Protein AF-A0A1M6S0J8-F1 (afdb_monomer)

Solvent-accessible surface area (backbone atoms only — not comparable to full-atom values): 7233 Å² total; per-residue (Å²): 107,79,30,77,74,50,71,48,98,85,57,34,36,36,30,31,29,42,54,42,97,87,68,35,28,51,34,38,36,41,27,80,39,97,87,80,53,60,25,34,36,35,33,31,38,88,82,66,49,75,46,76,73,39,86,69,52,71,71,55,51,55,51,51,47,55,54,47,65,78,41,40,70,58,55,60,53,26,17,75,49,67,21,57,70,45,46,52,50,54,50,51,55,50,53,51,50,30,52,77,68,66,71,57,53,69,67,64,52,49,52,53,44,59,74,74,38,100,64,76,84,79,73,84,75,134

Nearest PDB structures (foldseek):
  3qks-assembly1_A  TM=2.391E-01  e=2.634E-01  Pyrococcus furiosus
  4nch-assembly1_A  TM=3.107E-01  e=4.740E-01  Pyrococcus furiosus DSM 3638
  4r5j-assembly1_A  TM=2.231E-01  e=3.332E-01  Escherichia coli K-12
  4nch-assembly2_B  TM=2.986E-01  e=1.287E+00  Pyrococcus furiosus DSM 3638

pLDDT: mean 88.25, std 13.24, range [41.03, 98.44]

Secondary structure (DSSP, 8-state):
-EEEEEE-TTSPEEEEEPPPTTS-EEEEEEEEETTTEEEEEEEEETTTEEEEEES--HHHHHHHHHHHHHHHHHHHHHHHHTSHHHHHHHHHHHHHHHHHTT---HHHHHHHHHHH-SS-------

Mean predicted aligned error: 8.99 Å

Radius of gyration: 19.45 Å; Cα contacts (8 Å, |Δi|>4): 159; chains: 1; bounding box: 39×30×55 Å

Sequence (126 aa):
MMYPFMILDDNAEIVHSEMGKDGRVKVYIEKPDAKDGFHRATCYLPTCTWEDIFGFSDEEIDRYKKVIESTAHLIMEFSQKGGFSNAAQKVENGMDALWVSGKWNNEKNEEILKEHLRTPYKGKVP

Structure (mmCIF, N/CA/C/O backbone):
data_AF-A0A1M6S0J8-F1
#
_entry.id   AF-A0A1M6S0J8-F1
#
loop_
_atom_site.group_PDB
_atom_site.id
_atom_site.type_symbol
_atom_site.label_atom_id
_atom_site.label_alt_id
_atom_site.label_comp_id
_atom_site.label_asym_id
_atom_site.label_entity_id
_atom_site.label_seq_id
_atom_site.pdbx_PDB_ins_code
_atom_site.Cartn_x
_atom_site.Cartn_y
_atom_site.Cartn_z
_atom_site.occupancy
_atom_site.B_iso_or_equiv
_atom_site.auth_seq_id
_atom_site.auth_comp_id
_atom_site.auth_asym_id
_atom_site.auth_atom_id
_atom_site.pdbx_PDB_model_num
ATOM 1 N N . MET A 1 1 ? -7.235 11.660 -0.221 1.00 88.75 1 MET A N 1
ATOM 2 C CA . MET A 1 1 ? -5.803 11.836 0.161 1.00 88.75 1 MET A CA 1
ATOM 3 C C . MET A 1 1 ? -5.043 10.519 -0.049 1.00 88.75 1 MET A C 1
ATOM 5 O O . MET A 1 1 ? -5.726 9.527 -0.273 1.00 88.75 1 MET A O 1
ATOM 9 N N . MET A 1 2 ? -3.700 10.490 -0.019 1.00 94.44 2 MET A N 1
ATOM 10 C CA . MET A 1 2 ? -2.905 9.242 0.014 1.00 94.44 2 MET A CA 1
ATOM 11 C C . MET A 1 2 ? -2.405 8.985 1.441 1.00 94.44 2 MET A C 1
ATOM 13 O O . MET A 1 2 ? -1.985 9.929 2.109 1.00 94.44 2 MET A O 1
ATOM 17 N N . TYR A 1 3 ? -2.445 7.735 1.894 1.00 95.56 3 TYR A N 1
ATOM 18 C CA . TYR A 1 3 ? -2.045 7.315 3.233 1.00 95.56 3 TYR A CA 1
ATOM 19 C C . TYR A 1 3 ? -0.948 6.254 3.174 1.00 95.56 3 TYR A C 1
ATOM 21 O O . TYR A 1 3 ? -1.091 5.301 2.403 1.00 95.56 3 TYR A O 1
ATOM 29 N N . PRO A 1 4 ? 0.098 6.371 4.009 1.00 95.94 4 PRO A N 1
ATOM 30 C CA . PRO A 1 4 ? 1.097 5.324 4.163 1.00 95.94 4 PRO A CA 1
ATOM 31 C C . PRO A 1 4 ? 0.474 4.005 4.614 1.00 95.94 4 PRO A C 1
ATOM 33 O O . PRO A 1 4 ? -0.388 3.989 5.498 1.00 95.94 4 PRO A O 1
ATOM 36 N N . PHE A 1 5 ? 0.929 2.905 4.017 1.00 96.00 5 PHE A N 1
ATOM 37 C CA . PHE A 1 5 ? 0.543 1.554 4.410 1.00 96.00 5 PHE A CA 1
ATOM 38 C C . PHE A 1 5 ? 1.728 0.768 4.969 1.00 96.00 5 PHE A C 1
ATOM 40 O O . PHE A 1 5 ? 1.659 0.266 6.089 1.00 96.00 5 PHE A O 1
ATOM 47 N N . MET A 1 6 ? 2.811 0.660 4.197 1.00 95.81 6 MET A N 1
ATOM 48 C CA . MET A 1 6 ? 3.985 -0.137 4.555 1.00 95.81 6 MET A CA 1
ATOM 49 C C . MET A 1 6 ? 5.210 0.308 3.756 1.00 95.81 6 MET A C 1
ATOM 51 O O . MET A 1 6 ? 5.084 0.668 2.590 1.00 95.81 6 MET A O 1
ATOM 55 N N . ILE A 1 7 ? 6.389 0.201 4.367 1.00 96.88 7 ILE A N 1
ATOM 56 C CA . ILE A 1 7 ? 7.683 0.267 3.681 1.00 96.88 7 ILE A CA 1
ATOM 57 C C . ILE A 1 7 ? 8.258 -1.151 3.640 1.00 96.88 7 ILE A C 1
ATOM 59 O O . ILE A 1 7 ? 8.274 -1.843 4.662 1.00 96.88 7 ILE A O 1
ATOM 63 N N . LEU A 1 8 ? 8.683 -1.593 2.460 1.00 96.62 8 LEU A N 1
ATOM 64 C CA . LEU A 1 8 ? 9.278 -2.906 2.230 1.00 96.62 8 LEU A CA 1
ATOM 65 C C . LEU A 1 8 ? 10.785 -2.907 2.533 1.00 96.62 8 LEU A C 1
ATOM 67 O O . LEU A 1 8 ? 11.417 -1.867 2.706 1.00 96.62 8 LEU A O 1
ATOM 71 N N . ASP A 1 9 ? 11.368 -4.101 2.602 1.00 96.38 9 ASP A N 1
ATOM 72 C CA . ASP A 1 9 ? 12.798 -4.323 2.869 1.00 96.38 9 ASP A CA 1
ATOM 73 C C . ASP A 1 9 ? 13.731 -3.725 1.805 1.00 96.38 9 ASP A C 1
ATOM 75 O O . ASP A 1 9 ? 14.899 -3.465 2.086 1.00 96.38 9 ASP A O 1
ATOM 79 N N . ASP A 1 10 ? 13.225 -3.492 0.597 1.00 95.12 10 ASP A N 1
ATOM 80 C CA . ASP A 1 10 ? 13.934 -2.854 -0.508 1.00 95.12 10 ASP A CA 1
ATOM 81 C C . ASP A 1 10 ? 13.688 -1.337 -0.600 1.00 95.12 10 ASP A C 1
ATOM 83 O O . ASP A 1 10 ? 14.051 -0.716 -1.599 1.00 95.12 10 ASP A O 1
ATOM 87 N N . ASN A 1 11 ? 13.108 -0.742 0.447 1.00 95.62 11 ASN A N 1
ATOM 88 C CA . ASN A 1 11 ? 12.715 0.666 0.554 1.00 95.62 11 ASN A CA 1
ATOM 89 C C . ASN A 1 11 ? 11.581 1.106 -0.384 1.00 95.62 11 ASN A C 1
ATOM 91 O O . ASN A 1 11 ? 11.344 2.308 -0.501 1.00 95.62 11 ASN A O 1
ATOM 95 N N . ALA A 1 12 ? 10.866 0.182 -1.032 1.00 97.62 12 ALA A N 1
ATOM 96 C CA . ALA A 1 12 ? 9.625 0.542 -1.706 1.00 97.62 12 ALA A CA 1
ATOM 97 C C . ALA A 1 12 ? 8.549 0.905 -0.669 1.00 97.62 12 ALA A C 1
ATOM 99 O O . ALA A 1 12 ? 8.270 0.136 0.254 1.00 97.62 12 ALA A O 1
ATOM 100 N N . GLU A 1 13 ? 7.930 2.069 -0.820 1.00 98.06 13 GLU A N 1
ATOM 101 C CA . GLU A 1 13 ? 6.801 2.516 -0.014 1.00 98.06 13 GLU A CA 1
ATOM 102 C C . GLU A 1 13 ? 5.490 2.220 -0.743 1.00 98.06 13 GLU A C 1
ATOM 104 O O . GLU A 1 13 ? 5.313 2.566 -1.910 1.00 98.06 13 GLU A O 1
ATOM 109 N N . ILE A 1 14 ? 4.555 1.589 -0.034 1.00 98.19 14 ILE A N 1
ATOM 110 C CA . ILE A 1 14 ? 3.183 1.377 -0.482 1.00 98.19 14 ILE A CA 1
ATOM 111 C C . ILE A 1 14 ? 2.293 2.389 0.234 1.00 98.19 14 ILE A C 1
ATOM 113 O O . ILE A 1 14 ? 2.203 2.404 1.466 1.00 98.19 14 ILE A O 1
AT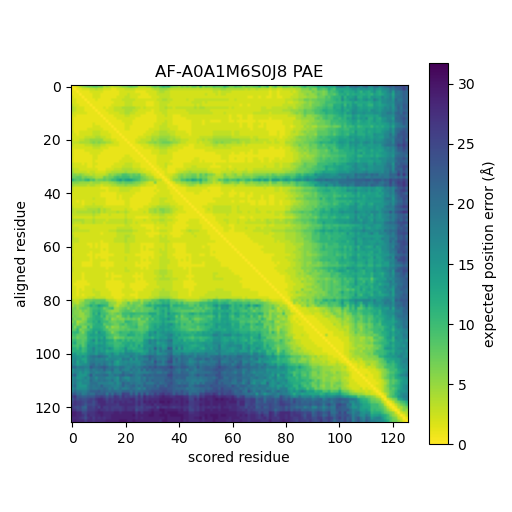OM 117 N N . VAL A 1 15 ? 1.574 3.185 -0.549 1.00 97.81 15 VAL A N 1
ATOM 118 C CA . VAL A 1 15 ? 0.559 4.128 -0.077 1.00 97.81 15 VAL A CA 1
ATOM 119 C C . VAL A 1 15 ? -0.785 3.832 -0.741 1.00 97.81 15 VAL A C 1
ATOM 121 O O . VAL A 1 15 ? -0.843 3.270 -1.835 1.00 97.81 15 VAL A O 1
ATOM 124 N N . HIS A 1 16 ? -1.893 4.214 -0.112 1.00 97.81 16 HIS A N 1
ATOM 125 C CA . HIS A 1 16 ? -3.227 4.007 -0.676 1.00 97.81 16 HIS A CA 1
ATOM 126 C C . HIS A 1 16 ? -4.109 5.251 -0.587 1.00 97.81 16 HIS A C 1
ATOM 128 O O . HIS A 1 16 ? -3.968 6.069 0.318 1.00 97.81 16 HIS A O 1
ATOM 134 N N . SER A 1 17 ? -5.059 5.393 -1.506 1.00 97.38 17 SER A N 1
ATOM 135 C CA . SER A 1 17 ? -6.053 6.460 -1.456 1.00 97.38 17 SER A CA 1
ATOM 136 C C . SER A 1 17 ? -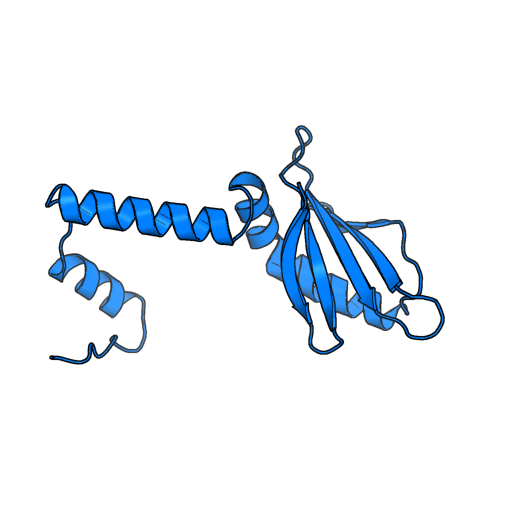7.160 6.176 -0.437 1.00 97.38 17 SER A C 1
ATOM 138 O O . SER A 1 17 ? -7.318 5.061 0.065 1.00 97.38 17 SER A O 1
ATOM 140 N N . GLU A 1 18 ? -7.999 7.176 -0.178 1.00 96.19 18 GLU A N 1
ATOM 141 C CA . GLU A 1 18 ? -9.365 6.921 0.299 1.00 96.19 18 GLU A CA 1
ATOM 142 C C . GLU A 1 18 ? -10.137 6.076 -0.719 1.00 96.19 18 GLU A C 1
ATOM 144 O O . GLU A 1 18 ? -9.790 6.041 -1.907 1.00 96.19 18 GLU A O 1
ATOM 149 N N . MET A 1 19 ? -11.197 5.417 -0.259 1.00 96.19 19 MET A N 1
ATOM 150 C CA . MET A 1 19 ? -12.101 4.714 -1.159 1.00 96.19 19 MET A CA 1
ATOM 151 C C . MET A 1 19 ? -12.826 5.718 -2.056 1.00 96.19 19 MET A C 1
ATOM 153 O O . MET A 1 19 ? -13.490 6.642 -1.578 1.00 96.19 19 MET A O 1
ATOM 157 N N . GLY A 1 20 ? -12.685 5.533 -3.367 1.00 94.19 20 GLY A N 1
ATOM 158 C CA . GLY A 1 20 ? -13.410 6.298 -4.367 1.00 94.19 20 GLY A CA 1
ATOM 159 C C . GLY A 1 20 ? -14.913 6.029 -4.307 1.00 94.19 20 GLY A C 1
ATOM 160 O O . GLY A 1 20 ? -15.376 5.026 -3.764 1.00 94.19 20 GLY A O 1
ATOM 161 N N . LYS A 1 21 ? -15.707 6.921 -4.910 1.00 94.00 21 LYS A N 1
ATOM 162 C CA . LYS A 1 21 ? -17.173 6.751 -5.007 1.00 94.00 21 LYS A CA 1
ATOM 163 C C . LYS A 1 21 ? -17.579 5.517 -5.818 1.00 94.00 21 LYS A C 1
ATOM 165 O O . LYS A 1 21 ? -18.692 5.030 -5.674 1.00 94.00 21 LYS A O 1
ATOM 170 N N . ASP A 1 22 ? -16.683 5.044 -6.674 1.00 94.06 22 ASP A N 1
ATOM 171 C CA . ASP A 1 22 ? -16.790 3.821 -7.466 1.00 94.06 22 ASP A CA 1
ATOM 172 C C . ASP A 1 22 ? -16.389 2.558 -6.680 1.00 94.06 22 ASP A C 1
ATOM 174 O O . ASP A 1 22 ? -16.377 1.463 -7.238 1.00 94.06 22 ASP A O 1
ATOM 178 N N . GLY A 1 23 ? -16.054 2.697 -5.392 1.00 94.94 23 GLY A N 1
ATOM 179 C CA . GLY A 1 23 ? -15.626 1.598 -4.531 1.00 94.94 23 GLY A CA 1
ATOM 180 C C . GLY A 1 23 ? -14.197 1.123 -4.796 1.00 94.94 23 GLY A C 1
ATOM 181 O O . GLY A 1 23 ? -13.794 0.098 -4.247 1.00 94.94 23 GLY A O 1
ATOM 182 N N . ARG A 1 24 ? -13.425 1.838 -5.626 1.00 97.25 24 ARG A N 1
ATOM 183 C CA . ARG A 1 24 ? -12.033 1.491 -5.929 1.00 97.25 24 ARG A CA 1
ATOM 184 C C . ARG A 1 24 ? -11.067 2.228 -5.015 1.00 97.25 24 ARG A C 1
ATOM 186 O O . ARG A 1 24 ? -11.315 3.354 -4.586 1.00 97.25 24 ARG A O 1
ATOM 193 N N . VAL A 1 25 ? -9.931 1.595 -4.753 1.00 98.12 25 VAL A N 1
ATOM 194 C CA . VAL A 1 25 ? -8.820 2.191 -4.001 1.00 98.12 25 VAL A CA 1
ATOM 195 C C . VAL A 1 25 ? -7.588 2.184 -4.887 1.00 98.12 25 VAL A C 1
ATOM 197 O O . VAL A 1 25 ? -7.218 1.137 -5.420 1.00 98.12 25 VAL A O 1
ATOM 200 N N . LYS A 1 26 ? -6.955 3.348 -5.043 1.00 98.19 26 LYS A N 1
ATOM 201 C CA . LYS A 1 26 ? -5.656 3.461 -5.704 1.00 98.19 26 LYS A CA 1
ATOM 202 C C . LYS A 1 26 ? -4.574 3.087 -4.699 1.00 98.19 26 LYS A C 1
ATOM 204 O O . LYS A 1 26 ? -4.446 3.743 -3.672 1.00 98.19 26 LYS A O 1
ATOM 209 N N . VAL A 1 27 ? -3.793 2.068 -5.011 1.00 98.38 27 VAL A N 1
ATOM 210 C CA . VAL A 1 27 ? -2.558 1.694 -4.323 1.00 98.38 27 VAL A CA 1
ATOM 211 C C . VAL A 1 27 ? -1.403 2.165 -5.190 1.00 98.38 27 VAL A C 1
ATOM 213 O O . VAL A 1 27 ? -1.384 1.920 -6.393 1.00 98.38 27 VAL A O 1
ATOM 216 N N . TYR A 1 28 ? -0.469 2.890 -4.602 1.00 98.31 28 TYR A N 1
ATOM 217 C CA . TYR A 1 28 ? 0.662 3.465 -5.306 1.00 98.31 28 TYR A CA 1
ATOM 218 C C . TYR A 1 28 ? 1.944 3.025 -4.616 1.00 98.31 28 TYR A C 1
ATOM 220 O O . TYR A 1 28 ? 2.008 2.994 -3.387 1.00 98.31 28 TYR A O 1
ATOM 228 N N . ILE A 1 29 ? 2.911 2.617 -5.426 1.00 98.38 29 ILE A N 1
ATOM 229 C CA . ILE A 1 29 ? 4.190 2.086 -4.985 1.00 98.38 29 ILE A CA 1
ATOM 230 C C . ILE A 1 29 ? 5.258 3.017 -5.527 1.00 98.38 29 ILE A C 1
ATOM 232 O O . ILE A 1 29 ? 5.276 3.261 -6.733 1.00 98.38 29 ILE A O 1
ATOM 236 N N . GLU A 1 30 ? 6.139 3.500 -4.658 1.00 97.69 30 GLU A N 1
ATOM 237 C CA . 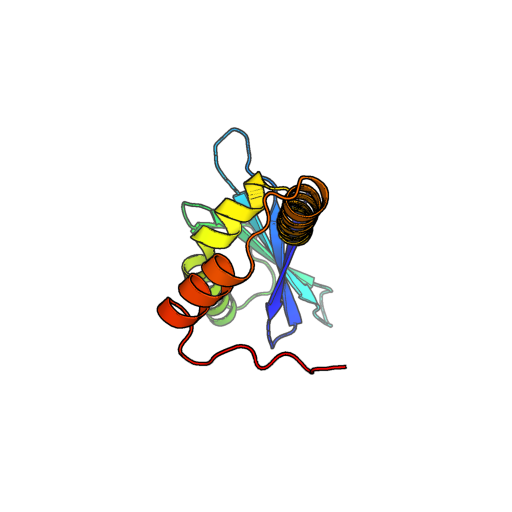GLU A 1 30 ? 7.324 4.264 -5.046 1.00 97.69 30 GLU A CA 1
ATOM 238 C C . GLU A 1 30 ? 8.565 3.685 -4.392 1.00 97.69 30 GLU A C 1
ATOM 240 O O . GLU A 1 30 ? 8.546 3.303 -3.226 1.00 97.69 30 GLU A O 1
ATOM 245 N N . LYS A 1 31 ? 9.662 3.638 -5.140 1.00 97.44 31 LYS A N 1
ATOM 246 C CA . LYS A 1 31 ? 10.966 3.221 -4.633 1.00 97.44 31 LYS A CA 1
ATOM 247 C C . LYS A 1 31 ? 12.014 4.222 -5.107 1.00 97.44 31 LYS A C 1
ATOM 249 O O . LYS A 1 31 ? 12.073 4.474 -6.311 1.00 97.44 31 LYS A O 1
ATOM 254 N N . PRO A 1 32 ? 12.823 4.807 -4.208 1.00 95.75 32 PRO A N 1
ATOM 255 C CA . PRO A 1 32 ? 13.876 5.724 -4.617 1.00 95.75 32 PRO A CA 1
ATOM 256 C C . PRO A 1 32 ? 14.926 4.985 -5.452 1.00 95.75 32 PRO A C 1
ATOM 258 O O . PRO A 1 32 ? 15.385 3.909 -5.066 1.00 95.75 32 PRO A O 1
ATOM 261 N N . ASP A 1 33 ? 15.335 5.588 -6.563 1.00 94.88 33 ASP A N 1
ATOM 262 C CA . ASP A 1 33 ? 16.404 5.094 -7.428 1.00 94.88 33 ASP A CA 1
ATOM 263 C C . ASP A 1 33 ? 17.445 6.193 -7.687 1.00 94.88 33 ASP A C 1
ATOM 265 O O . ASP A 1 33 ? 17.133 7.371 -7.865 1.00 94.88 33 ASP A O 1
ATOM 269 N N . ALA A 1 34 ? 18.723 5.812 -7.683 1.00 91.19 34 ALA A N 1
ATOM 270 C CA . ALA A 1 34 ? 19.829 6.761 -7.789 1.00 91.19 34 ALA A CA 1
ATOM 271 C C . ALA A 1 34 ? 20.035 7.320 -9.210 1.00 91.19 34 ALA A C 1
ATOM 273 O O . ALA A 1 34 ? 20.720 8.333 -9.364 1.00 91.19 34 ALA A O 1
ATOM 274 N N . LYS A 1 35 ? 19.512 6.654 -10.246 1.00 90.00 35 LYS A N 1
ATOM 275 C CA . LYS A 1 35 ? 19.696 7.035 -11.651 1.00 90.00 35 LYS A CA 1
ATOM 276 C C . LYS A 1 35 ? 18.561 7.911 -12.158 1.00 90.00 35 LYS A C 1
ATOM 278 O O . LYS A 1 35 ? 18.841 8.898 -12.835 1.00 90.00 35 LYS A O 1
ATOM 283 N N . ASP A 1 36 ? 17.315 7.556 -11.860 1.00 87.19 36 ASP A N 1
ATOM 284 C CA . ASP A 1 36 ? 16.129 8.241 -12.395 1.00 87.19 36 ASP A CA 1
ATOM 285 C C . ASP A 1 36 ? 15.188 8.814 -11.319 1.00 87.19 36 ASP A C 1
ATOM 287 O O . ASP A 1 36 ? 14.149 9.398 -11.636 1.00 87.19 36 ASP A O 1
ATOM 291 N N . GLY A 1 37 ? 15.601 8.765 -10.051 1.00 91.75 37 GLY A N 1
ATOM 292 C CA . GLY A 1 37 ? 14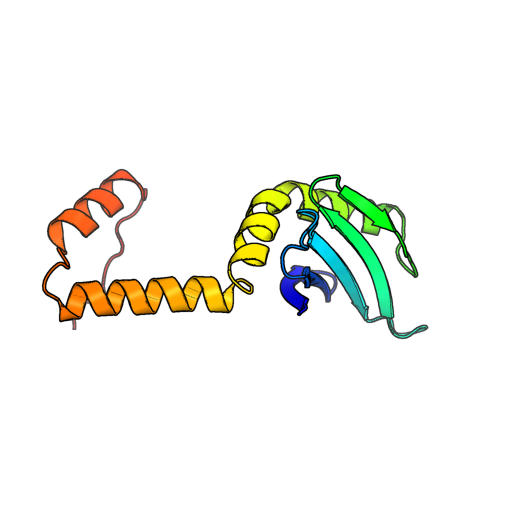.925 9.398 -8.925 1.00 91.75 37 GLY A CA 1
ATOM 293 C C . GLY A 1 37 ? 13.947 8.456 -8.238 1.00 91.75 37 GLY A C 1
ATOM 294 O O . GLY A 1 37 ? 14.144 8.144 -7.065 1.00 91.75 37 GLY A O 1
ATOM 295 N N . PHE A 1 38 ? 12.905 8.009 -8.947 1.00 93.06 38 PHE A N 1
ATOM 296 C CA . PHE A 1 38 ? 11.890 7.115 -8.385 1.00 93.06 38 PHE A CA 1
ATOM 297 C C . PHE A 1 38 ? 11.325 6.145 -9.422 1.00 93.06 38 PHE A C 1
ATOM 299 O O . PHE A 1 38 ? 10.775 6.551 -10.450 1.00 93.06 38 PHE A O 1
ATOM 306 N N . HIS A 1 39 ? 11.350 4.862 -9.077 1.00 97.25 39 HIS A N 1
ATOM 307 C CA . HIS A 1 39 ? 10.512 3.856 -9.716 1.00 97.25 39 HIS A CA 1
ATOM 308 C C . HIS A 1 39 ? 9.102 3.940 -9.137 1.00 97.25 39 HIS A C 1
ATOM 310 O O . HIS A 1 39 ? 8.931 4.220 -7.946 1.00 97.25 39 HIS A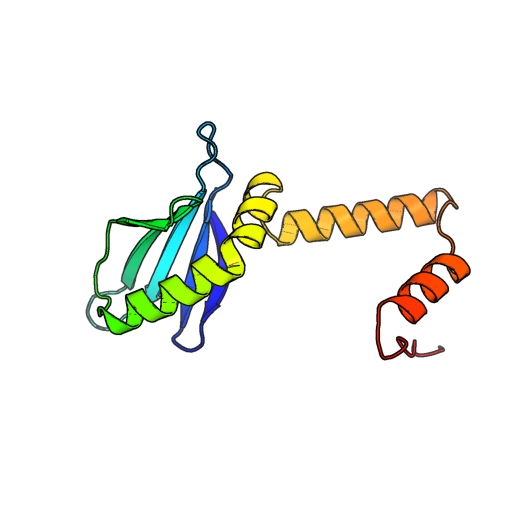 O 1
ATOM 316 N N . ARG A 1 40 ? 8.087 3.699 -9.968 1.00 97.44 40 ARG A N 1
ATOM 317 C CA . ARG A 1 40 ? 6.684 3.838 -9.566 1.00 97.44 40 ARG A CA 1
ATOM 318 C C . ARG A 1 40 ? 5.760 2.847 -10.255 1.00 97.44 40 ARG A C 1
ATOM 320 O O . ARG A 1 40 ? 6.011 2.421 -11.378 1.00 97.44 40 ARG A O 1
ATOM 327 N N . ALA A 1 41 ? 4.689 2.480 -9.565 1.00 98.31 41 ALA A N 1
ATOM 328 C CA . ALA A 1 41 ? 3.621 1.647 -10.102 1.00 98.31 41 ALA A CA 1
ATOM 329 C C . ALA A 1 41 ? 2.296 1.971 -9.414 1.00 98.31 41 ALA A C 1
ATOM 331 O O . ALA A 1 41 ? 2.255 2.309 -8.230 1.00 98.31 41 ALA A O 1
ATOM 332 N N . THR A 1 42 ? 1.195 1.837 -10.151 1.00 98.44 42 THR A N 1
ATOM 333 C CA . THR A 1 42 ? -0.159 1.967 -9.611 1.00 98.44 42 THR A CA 1
ATOM 334 C C . THR A 1 42 ? -0.893 0.636 -9.711 1.00 98.44 42 THR A C 1
ATOM 336 O O . THR A 1 42 ? -0.895 -0.011 -10.752 1.00 98.44 42 THR A O 1
ATOM 339 N N . CYS A 1 43 ? -1.586 0.256 -8.643 1.00 98.00 43 CYS A N 1
ATOM 340 C CA . CYS A 1 43 ? -2.511 -0.866 -8.609 1.00 98.00 43 CYS A CA 1
ATOM 341 C C . CYS A 1 43 ? -3.880 -0.394 -8.105 1.00 98.00 43 CYS A C 1
ATOM 343 O O . CYS A 1 43 ? -3.964 0.393 -7.167 1.00 98.00 43 CYS A O 1
ATOM 345 N N . TYR A 1 44 ? -4.971 -0.869 -8.700 1.00 98.12 44 TYR A N 1
ATOM 346 C CA . TYR A 1 44 ? -6.324 -0.573 -8.234 1.00 98.12 44 TYR A CA 1
ATOM 347 C C . TYR A 1 44 ? -6.985 -1.799 -7.619 1.00 98.12 44 TYR A C 1
ATOM 349 O O . TYR A 1 44 ? -7.154 -2.826 -8.277 1.00 98.12 44 TYR A O 1
ATOM 357 N N . LEU A 1 45 ? -7.430 -1.662 -6.373 1.00 98.06 45 LEU A N 1
ATOM 358 C CA . LEU A 1 45 ? -8.255 -2.651 -5.682 1.00 98.06 45 LEU A CA 1
ATOM 359 C C . LEU A 1 45 ? -9.754 -2.364 -5.906 1.00 98.06 45 LEU A C 1
ATOM 361 O O . LEU A 1 45 ? -10.120 -1.203 -6.116 1.00 98.06 45 LEU A O 1
ATOM 365 N N . PRO A 1 46 ? -10.626 -3.394 -5.872 1.00 96.31 46 PRO A N 1
ATOM 366 C CA . PRO A 1 46 ? -10.331 -4.797 -5.543 1.00 96.31 46 PRO A CA 1
ATOM 367 C C . PRO A 1 46 ? -9.851 -5.650 -6.727 1.00 96.31 46 PRO A C 1
ATOM 369 O O . PRO A 1 46 ? -9.449 -6.790 -6.525 1.00 96.31 46 PRO A O 1
ATOM 372 N N . THR A 1 47 ? -9.884 -5.131 -7.956 1.00 94.69 47 THR A N 1
ATOM 373 C CA . THR A 1 47 ? -9.580 -5.910 -9.170 1.00 94.69 47 THR A CA 1
ATOM 374 C C . THR A 1 47 ? -8.099 -6.257 -9.338 1.00 94.69 47 THR A C 1
ATOM 376 O O . THR A 1 47 ? -7.771 -7.073 -10.193 1.00 94.69 47 THR A O 1
ATOM 379 N N . CYS A 1 48 ? -7.216 -5.644 -8.544 1.00 93.19 48 CYS A N 1
ATOM 380 C CA . CYS A 1 48 ? -5.759 -5.732 -8.654 1.00 93.19 48 CYS A CA 1
ATOM 381 C C . CYS A 1 48 ? -5.267 -5.407 -10.077 1.00 93.19 48 CYS A C 1
ATOM 383 O O . CYS A 1 48 ? -4.469 -6.125 -10.677 1.00 93.19 48 CYS A O 1
ATOM 385 N N . THR A 1 49 ? -5.802 -4.328 -10.652 1.00 95.88 49 THR A N 1
ATOM 386 C CA . THR A 1 49 ? -5.428 -3.869 -11.996 1.00 95.88 49 THR A CA 1
ATOM 387 C C . THR A 1 49 ? -4.201 -2.973 -11.913 1.00 95.88 49 THR A C 1
ATOM 389 O O . THR A 1 49 ? -4.240 -1.971 -11.203 1.00 95.88 49 THR A O 1
ATOM 392 N N . TRP A 1 50 ? -3.139 -3.328 -12.636 1.00 97.25 50 TRP A N 1
ATOM 393 C CA . TRP A 1 50 ? -1.860 -2.620 -12.629 1.00 97.25 50 TRP A CA 1
ATOM 394 C C . TRP A 1 50 ? -1.730 -1.664 -13.812 1.00 97.25 50 TRP A C 1
ATOM 396 O O . TRP A 1 50 ? -2.046 -2.022 -14.945 1.00 97.25 50 TRP A O 1
ATOM 406 N N . GLU A 1 51 ? -1.252 -0.457 -13.538 1.00 97.06 51 GLU A N 1
ATOM 407 C CA . GLU A 1 51 ? -1.078 0.632 -14.496 1.00 97.06 51 GLU A CA 1
ATOM 408 C C . GLU A 1 51 ? 0.170 1.451 -14.132 1.00 97.06 51 GLU A C 1
ATOM 410 O O . GLU A 1 51 ? 0.635 1.422 -12.991 1.00 97.06 51 GLU A O 1
ATOM 415 N N . ASP A 1 52 ? 0.683 2.227 -15.094 1.00 96.31 52 ASP A N 1
ATOM 416 C CA . ASP A 1 52 ? 1.718 3.246 -14.851 1.00 96.31 52 ASP A CA 1
ATOM 417 C C . ASP A 1 52 ? 2.991 2.693 -14.177 1.00 96.31 52 ASP A C 1
ATOM 419 O O . ASP A 1 52 ? 3.533 3.284 -13.244 1.00 96.31 52 ASP A O 1
ATOM 423 N N . ILE A 1 53 ? 3.432 1.517 -14.637 1.00 97.56 53 ILE A N 1
ATOM 424 C CA . ILE A 1 53 ? 4.656 0.855 -14.177 1.00 97.56 53 ILE A CA 1
ATOM 425 C C . ILE A 1 53 ? 5.861 1.509 -14.857 1.00 97.56 53 ILE A C 1
ATOM 427 O O . ILE A 1 53 ? 5.955 1.541 -16.085 1.00 97.56 53 ILE A O 1
ATOM 431 N N . PHE A 1 54 ? 6.793 2.005 -14.051 1.00 97.19 54 PHE A N 1
ATOM 432 C CA . PHE A 1 54 ? 8.021 2.650 -14.494 1.00 97.19 54 PHE A CA 1
ATOM 433 C C . PHE A 1 54 ? 9.189 2.262 -13.580 1.00 97.19 54 PHE A C 1
ATOM 435 O O . PHE A 1 54 ? 9.077 2.343 -12.357 1.00 97.19 54 PHE A O 1
ATOM 442 N N . GLY A 1 55 ? 10.307 1.846 -14.179 1.00 96.38 55 GLY A N 1
ATOM 443 C CA . GLY A 1 55 ? 11.563 1.528 -13.487 1.00 96.38 55 GLY A CA 1
ATOM 444 C C . GLY A 1 55 ? 11.631 0.143 -12.828 1.00 96.38 55 GLY A C 1
ATOM 445 O O . GLY A 1 55 ? 12.717 -0.410 -12.689 1.00 96.38 55 GLY A O 1
ATOM 446 N N . PHE A 1 56 ? 10.493 -0.462 -12.484 1.00 96.81 56 PHE A N 1
ATOM 447 C CA . PHE A 1 56 ? 10.456 -1.788 -11.859 1.00 96.81 56 PHE A CA 1
ATOM 448 C C . PHE A 1 56 ? 10.683 -2.944 -12.838 1.00 96.81 56 PHE A C 1
ATOM 450 O O . PHE A 1 56 ? 10.202 -2.909 -13.973 1.00 96.81 56 PHE A O 1
ATOM 457 N N . SER A 1 57 ? 11.361 -3.993 -12.365 1.00 96.56 57 SER A N 1
ATOM 458 C CA . SER A 1 57 ? 11.425 -5.282 -13.062 1.00 96.56 57 SER A CA 1
ATOM 459 C C . SER A 1 57 ? 10.144 -6.100 -12.864 1.00 96.56 57 SER A C 1
ATOM 461 O O . SER A 1 57 ? 9.371 -5.868 -11.929 1.00 96.56 57 SER A O 1
ATOM 463 N N . ASP A 1 58 ? 9.929 -7.101 -13.720 1.00 97.50 58 ASP A N 1
ATOM 464 C CA . ASP A 1 58 ? 8.782 -8.007 -13.597 1.00 97.50 58 ASP A CA 1
ATOM 465 C C . ASP A 1 58 ? 8.806 -8.767 -12.257 1.00 97.50 58 ASP A C 1
ATOM 467 O O . ASP A 1 58 ? 7.767 -8.950 -11.623 1.00 97.50 58 ASP A O 1
ATOM 471 N N . GLU A 1 59 ? 9.991 -9.143 -11.763 1.00 97.81 59 GLU A N 1
ATOM 472 C CA . GLU A 1 59 ? 10.148 -9.809 -10.465 1.00 97.81 59 GLU A CA 1
ATOM 473 C C . GLU A 1 59 ? 9.768 -8.903 -9.285 1.00 97.81 59 GLU A C 1
ATOM 475 O O . GLU A 1 59 ? 9.183 -9.376 -8.304 1.00 97.81 59 GLU A O 1
ATOM 480 N N . GLU A 1 60 ? 10.087 -7.607 -9.366 1.00 97.62 60 GLU A N 1
ATOM 481 C CA . GLU A 1 60 ? 9.678 -6.618 -8.364 1.00 97.62 60 GLU A CA 1
ATOM 482 C C . GLU A 1 60 ? 8.154 -6.459 -8.359 1.00 97.62 60 GLU A C 1
ATOM 484 O O . GLU A 1 60 ? 7.527 -6.545 -7.300 1.00 97.62 60 GLU A O 1
ATOM 489 N N . ILE A 1 61 ? 7.535 -6.328 -9.537 1.00 97.81 61 ILE A N 1
ATOM 490 C CA . ILE A 1 61 ? 6.075 -6.225 -9.665 1.00 97.81 61 ILE A CA 1
ATOM 491 C C . ILE A 1 61 ? 5.374 -7.479 -9.136 1.00 97.81 61 ILE A C 1
ATOM 493 O O . ILE A 1 61 ? 4.420 -7.364 -8.363 1.00 97.81 61 ILE A O 1
ATOM 497 N N . ASP A 1 62 ? 5.866 -8.675 -9.458 1.00 97.75 62 ASP A N 1
ATOM 498 C CA . ASP A 1 62 ? 5.314 -9.932 -8.943 1.00 97.75 62 ASP A CA 1
ATOM 499 C C . ASP A 1 62 ? 5.426 -10.038 -7.417 1.00 97.75 62 ASP A C 1
ATOM 501 O O . ASP A 1 62 ? 4.524 -10.560 -6.744 1.00 97.75 62 ASP A O 1
ATOM 505 N N . ARG A 1 63 ? 6.522 -9.533 -6.842 1.00 97.69 63 ARG A N 1
ATOM 506 C CA . ARG A 1 63 ? 6.692 -9.451 -5.391 1.00 97.69 63 ARG A CA 1
ATOM 507 C C . ARG A 1 63 ? 5.666 -8.498 -4.776 1.00 97.69 63 ARG A C 1
ATOM 509 O O . ARG A 1 63 ? 4.987 -8.883 -3.820 1.00 97.69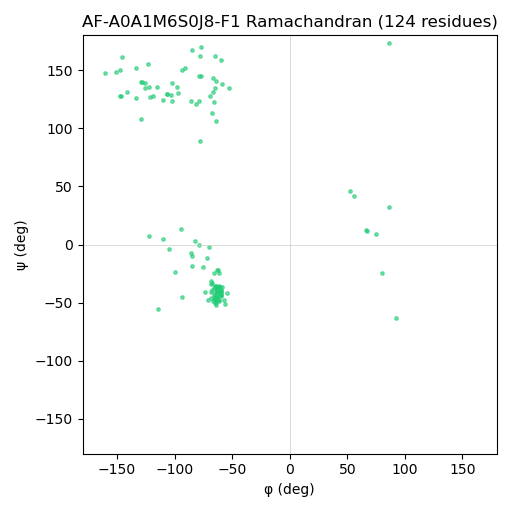 63 ARG A O 1
ATOM 516 N N . TYR A 1 64 ? 5.526 -7.287 -5.312 1.00 97.69 64 TYR A N 1
ATOM 517 C CA . TYR A 1 64 ? 4.587 -6.289 -4.792 1.00 97.69 64 TYR A CA 1
ATOM 518 C C . TYR A 1 64 ? 3.132 -6.734 -4.948 1.00 97.69 64 TYR A C 1
ATOM 520 O O . TYR A 1 64 ? 2.326 -6.536 -4.039 1.00 97.69 64 TYR A O 1
ATOM 528 N N . LYS A 1 65 ? 2.804 -7.427 -6.041 1.00 97.44 65 LYS A N 1
ATOM 529 C CA . LYS A 1 65 ? 1.490 -8.033 -6.261 1.00 97.44 65 LYS A CA 1
ATOM 530 C C . LYS A 1 65 ? 1.100 -8.997 -5.150 1.00 97.44 65 LYS A C 1
ATOM 532 O O . LYS A 1 65 ? 0.022 -8.844 -4.586 1.00 97.44 65 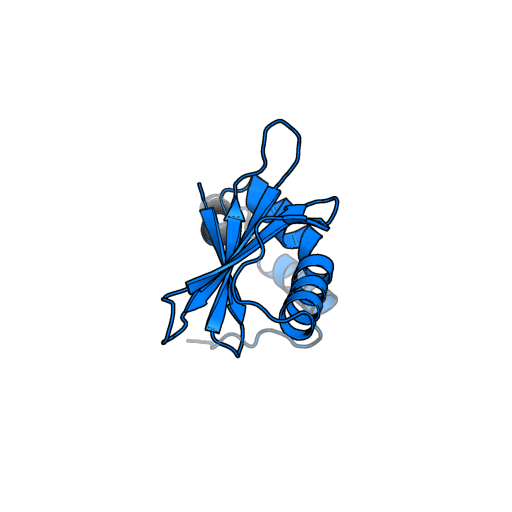LYS A O 1
ATOM 537 N N . LYS A 1 66 ? 1.986 -9.913 -4.752 1.00 97.44 66 LYS A N 1
ATOM 538 C CA . LYS A 1 66 ? 1.716 -10.846 -3.640 1.00 97.44 66 LYS A CA 1
ATOM 539 C C . LYS A 1 66 ? 1.449 -10.115 -2.322 1.00 97.44 66 LYS A C 1
ATOM 541 O O . LYS A 1 66 ? 0.549 -10.496 -1.570 1.00 97.44 66 LYS A O 1
ATOM 546 N N . VAL A 1 67 ? 2.206 -9.053 -2.039 1.00 97.31 67 VAL A N 1
ATOM 547 C CA . VAL A 1 67 ? 2.000 -8.228 -0.838 1.00 97.31 67 VAL A CA 1
ATOM 548 C C . VAL A 1 67 ? 0.633 -7.542 -0.888 1.00 97.31 67 VAL A C 1
ATOM 550 O O . VAL A 1 67 ? -0.143 -7.655 0.060 1.00 97.31 67 VAL A O 1
ATOM 553 N N . ILE A 1 68 ? 0.301 -6.884 -1.998 1.00 97.50 68 ILE A N 1
ATOM 554 C CA . ILE A 1 68 ? -0.958 -6.146 -2.150 1.00 97.50 68 ILE A CA 1
ATOM 555 C C . ILE A 1 68 ? -2.160 -7.092 -2.128 1.00 97.50 68 ILE A C 1
ATOM 557 O O . ILE A 1 68 ? -3.137 -6.807 -1.446 1.00 97.50 68 ILE A O 1
ATOM 561 N N . GLU A 1 69 ? -2.096 -8.237 -2.807 1.00 96.88 69 GLU A N 1
ATOM 562 C CA . GLU A 1 69 ? -3.184 -9.222 -2.813 1.00 96.88 69 GLU A CA 1
ATOM 563 C C . GLU A 1 69 ? -3.418 -9.818 -1.418 1.00 96.88 69 GLU A C 1
ATOM 565 O O . GLU A 1 69 ? -4.557 -9.871 -0.953 1.00 96.88 69 GLU A O 1
ATOM 570 N N . SER A 1 70 ? -2.352 -10.203 -0.707 1.00 96.81 70 SER A N 1
ATOM 571 C CA . SER A 1 70 ? -2.471 -10.769 0.647 1.00 96.81 70 SER A CA 1
ATOM 572 C C . SER A 1 70 ? -2.996 -9.767 1.684 1.00 96.81 70 SER A C 1
ATOM 574 O O . SER A 1 70 ? -3.621 -10.164 2.669 1.00 96.81 70 SER A O 1
ATOM 576 N N . THR A 1 71 ? -2.809 -8.466 1.446 1.00 96.88 71 THR A N 1
ATOM 577 C CA . THR A 1 71 ? -3.216 -7.387 2.362 1.00 96.88 71 THR A CA 1
ATOM 578 C C . THR A 1 71 ? -4.382 -6.534 1.853 1.00 96.88 71 THR A C 1
ATOM 580 O O . THR A 1 71 ? -4.796 -5.593 2.532 1.00 96.88 71 THR A O 1
ATOM 583 N N . ALA A 1 72 ? -4.980 -6.886 0.710 1.00 96.88 72 ALA A N 1
ATOM 584 C CA . ALA A 1 72 ? -6.005 -6.084 0.040 1.00 96.88 72 ALA A CA 1
ATOM 585 C C . ALA A 1 72 ? -7.190 -5.744 0.953 1.00 96.88 72 ALA A C 1
ATOM 587 O O . ALA A 1 72 ? -7.661 -4.610 0.965 1.00 96.88 72 ALA A O 1
ATOM 588 N N . HIS A 1 73 ? -7.647 -6.703 1.759 1.00 95.25 73 HIS A N 1
ATOM 589 C CA . HIS A 1 73 ? -8.746 -6.504 2.704 1.00 95.25 73 HIS A CA 1
ATOM 590 C C . HIS A 1 73 ? -8.454 -5.397 3.735 1.00 95.25 73 HIS A C 1
ATOM 592 O O . HIS A 1 73 ? -9.336 -4.585 4.011 1.00 95.25 73 HIS A O 1
ATOM 598 N N . LEU A 1 74 ? -7.217 -5.305 4.240 1.00 95.69 74 LEU A N 1
ATOM 599 C CA . LEU A 1 74 ? -6.802 -4.262 5.186 1.00 95.69 74 LEU A CA 1
ATOM 600 C C . LEU A 1 74 ? -6.778 -2.889 4.514 1.00 95.69 74 LEU A C 1
ATOM 602 O O . LEU A 1 74 ? -7.322 -1.927 5.049 1.00 95.69 74 LEU A O 1
ATOM 606 N N . ILE A 1 75 ? -6.204 -2.804 3.311 1.00 96.44 75 ILE A N 1
ATOM 607 C CA . ILE A 1 75 ? -6.165 -1.563 2.525 1.00 96.44 75 ILE A CA 1
ATOM 608 C C . ILE A 1 75 ? -7.593 -1.075 2.226 1.00 96.44 75 ILE A C 1
ATOM 610 O O . ILE A 1 75 ? -7.909 0.108 2.384 1.00 96.44 75 ILE A O 1
ATOM 614 N N . MET A 1 76 ? -8.492 -1.990 1.856 1.00 96.25 76 MET A N 1
ATOM 615 C CA . MET A 1 76 ? -9.903 -1.681 1.606 1.00 96.25 76 MET A CA 1
ATOM 616 C C . MET A 1 76 ? -10.627 -1.202 2.871 1.00 96.25 76 MET A C 1
ATOM 618 O O . MET A 1 76 ? -11.461 -0.301 2.792 1.00 96.25 76 MET A O 1
ATOM 622 N N . GLU A 1 77 ? -10.302 -1.741 4.044 1.00 94.56 77 GLU A N 1
ATOM 623 C CA . GLU A 1 77 ? -10.869 -1.274 5.311 1.00 94.56 77 GLU A CA 1
ATOM 624 C C . GLU A 1 77 ? -10.333 0.115 5.700 1.00 94.56 77 GLU A C 1
ATOM 626 O O . GLU A 1 77 ? -11.103 1.022 6.030 1.00 94.56 77 GLU A O 1
ATOM 631 N N . PHE A 1 78 ? -9.016 0.315 5.634 1.00 93.75 78 PHE A N 1
ATOM 632 C CA . PHE A 1 78 ? -8.380 1.571 6.036 1.00 93.75 78 PHE A CA 1
ATOM 633 C C . PHE A 1 78 ? -8.713 2.729 5.097 1.00 93.75 78 PHE A C 1
ATOM 635 O O . PHE A 1 78 ? -8.854 3.866 5.554 1.00 93.75 78 PHE A O 1
ATOM 642 N N . SER A 1 79 ? -8.928 2.458 3.810 1.00 94.81 79 SER A N 1
ATOM 643 C CA . SER A 1 79 ? -9.345 3.476 2.835 1.00 94.81 79 SER A CA 1
ATOM 644 C C . SER A 1 79 ? -10.701 4.123 3.159 1.00 94.81 79 SER A C 1
ATOM 646 O O . SER A 1 79 ? -10.932 5.270 2.784 1.00 94.81 79 SER A O 1
ATOM 648 N N . GLN A 1 80 ? -11.572 3.442 3.909 1.00 92.62 80 GLN A N 1
ATOM 649 C CA . GLN A 1 80 ? -12.856 3.985 4.381 1.00 92.62 80 GLN A CA 1
ATOM 650 C C . GLN A 1 80 ? -12.725 4.784 5.683 1.00 92.62 80 GLN A C 1
ATOM 652 O O . GLN A 1 80 ? -13.618 5.548 6.049 1.00 92.62 80 GLN A O 1
ATOM 657 N N . LYS A 1 81 ? -11.628 4.590 6.422 1.00 87.19 81 LYS A N 1
ATOM 658 C CA . LYS A 1 81 ? -11.421 5.161 7.761 1.00 87.19 81 LYS A CA 1
ATOM 659 C C . LYS A 1 81 ? -10.452 6.342 7.781 1.00 87.19 81 LYS A C 1
ATOM 661 O O . LYS A 1 81 ? -10.320 6.954 8.843 1.00 87.19 81 LYS A O 1
ATOM 666 N N . GLY A 1 82 ? -9.851 6.679 6.639 1.00 82.38 82 GLY A N 1
ATOM 667 C CA . GLY A 1 82 ? -8.846 7.734 6.496 1.00 82.38 82 GLY A CA 1
ATOM 668 C C . GLY A 1 82 ? -7.420 7.254 6.786 1.00 82.38 82 GLY A C 1
ATOM 669 O O . GLY A 1 82 ? -6.634 8.015 7.339 1.00 82.38 82 GLY A O 1
ATOM 670 N N . GLY A 1 83 ? -7.098 5.995 6.481 1.00 82.19 83 GLY A N 1
ATOM 671 C CA . GLY A 1 83 ? -5.781 5.403 6.733 1.00 82.19 83 GLY A CA 1
ATOM 672 C C . GLY A 1 83 ? -5.621 4.806 8.136 1.00 82.19 83 GLY A C 1
ATOM 673 O O . GLY A 1 83 ? -6.497 4.928 8.998 1.00 82.19 83 GLY A O 1
ATOM 674 N N . PHE A 1 84 ? -4.485 4.137 8.358 1.00 78.25 84 PHE A N 1
ATOM 675 C CA . PHE A 1 84 ? -4.214 3.368 9.578 1.00 78.25 84 PHE A CA 1
ATOM 676 C C . PHE A 1 84 ? -4.227 4.225 10.852 1.00 78.25 84 PHE A C 1
ATOM 678 O O . PHE A 1 84 ? -4.915 3.886 11.812 1.00 78.25 84 PHE A O 1
ATOM 685 N N . SER A 1 85 ? -3.532 5.366 10.858 1.00 75.12 85 SER A N 1
ATOM 686 C CA . SER A 1 85 ? -3.446 6.242 12.038 1.00 75.12 85 SER A CA 1
ATOM 687 C C . SER A 1 85 ? -4.817 6.749 12.488 1.00 75.12 85 SER A C 1
ATOM 689 O O . SER A 1 85 ? -5.120 6.747 13.678 1.00 75.12 85 SER A O 1
ATOM 691 N N . ASN A 1 86 ? -5.689 7.104 11.540 1.00 77.88 86 ASN A N 1
ATOM 692 C CA . ASN A 1 86 ? -7.056 7.518 11.856 1.00 77.88 86 ASN A CA 1
ATOM 693 C C . ASN A 1 86 ? -7.905 6.356 12.388 1.00 77.88 86 ASN A C 1
ATOM 695 O O . ASN A 1 86 ? -8.772 6.564 13.239 1.00 77.88 86 ASN A O 1
ATOM 699 N N . ALA A 1 87 ? -7.678 5.130 11.908 1.00 76.62 87 ALA A N 1
ATOM 700 C CA . ALA A 1 87 ? -8.339 3.950 12.452 1.00 76.62 87 ALA A CA 1
ATOM 701 C C . ALA A 1 87 ? -7.896 3.680 13.901 1.00 76.62 87 ALA A C 1
ATOM 703 O O . ALA A 1 87 ? -8.757 3.477 14.756 1.00 76.62 87 ALA A O 1
ATOM 704 N N . ALA A 1 88 ? -6.593 3.753 14.187 1.00 77.25 88 ALA A N 1
ATOM 705 C CA . ALA A 1 88 ? -6.044 3.582 15.532 1.00 77.25 88 ALA A CA 1
ATOM 706 C C . ALA A 1 88 ? -6.576 4.645 16.509 1.00 77.25 88 ALA A C 1
ATOM 708 O O . ALA A 1 88 ? -7.117 4.299 17.556 1.00 77.25 88 ALA A O 1
ATOM 709 N N . GLN A 1 89 ? -6.558 5.923 16.121 1.00 81.88 89 GLN A N 1
ATOM 710 C CA . GLN A 1 89 ? -7.055 7.013 16.966 1.00 81.88 89 GLN A CA 1
ATOM 711 C C . GLN A 1 89 ? -8.551 6.870 17.298 1.00 81.88 89 GLN A C 1
ATOM 713 O O . GLN A 1 89 ? -8.988 7.180 18.403 1.00 81.88 89 GLN A O 1
ATOM 718 N N . LYS A 1 90 ? -9.372 6.373 16.361 1.00 80.44 90 LYS A N 1
ATOM 719 C CA . LYS A 1 90 ? -10.795 6.098 16.631 1.00 80.44 90 LYS A CA 1
ATOM 720 C C . LYS A 1 90 ? -10.982 5.000 17.677 1.00 80.44 90 LYS A C 1
ATOM 722 O O . LYS A 1 90 ? -11.917 5.088 18.471 1.00 80.44 90 LYS A O 1
ATOM 727 N N . VAL A 1 91 ? -10.118 3.986 17.669 1.00 81.75 91 VAL A N 1
ATOM 728 C CA . VAL A 1 91 ? -10.125 2.926 18.683 1.00 81.75 91 VAL A CA 1
ATOM 729 C C . VAL A 1 91 ? -9.742 3.505 20.042 1.00 81.75 91 VAL A C 1
ATOM 731 O O . VAL A 1 91 ? -10.494 3.312 20.993 1.00 81.75 91 VAL A O 1
ATOM 734 N N . GLU A 1 92 ? -8.657 4.277 20.115 1.00 79.75 92 GLU A N 1
ATOM 735 C CA . GLU A 1 92 ? -8.205 4.939 21.349 1.00 79.75 92 GLU A CA 1
ATOM 736 C C . GLU A 1 92 ? -9.305 5.826 21.947 1.00 79.75 92 GLU A C 1
ATOM 738 O O . GLU A 1 92 ? -9.721 5.620 23.085 1.00 79.75 92 GLU A O 1
ATOM 743 N N . ASN A 1 93 ? -9.892 6.711 21.138 1.00 83.69 93 ASN A N 1
ATOM 744 C CA . ASN A 1 93 ? -10.992 7.574 21.572 1.00 83.69 93 ASN A CA 1
ATOM 745 C C . ASN A 1 93 ? -12.209 6.770 22.073 1.00 83.69 93 ASN A C 1
ATOM 747 O O . ASN A 1 93 ? -12.902 7.183 23.004 1.00 83.69 93 ASN A O 1
ATOM 751 N N . GLY A 1 94 ? -12.499 5.626 21.446 1.00 85.12 94 GLY A N 1
ATOM 752 C CA . GLY A 1 94 ? -13.578 4.732 21.866 1.00 85.12 94 GLY A CA 1
ATOM 753 C C . GLY A 1 94 ? -13.292 4.054 23.207 1.00 85.12 94 GLY A C 1
ATOM 754 O O . GLY A 1 94 ? -14.186 3.961 24.051 1.00 85.12 94 GLY A O 1
ATOM 755 N N . MET A 1 95 ? -12.051 3.617 23.425 1.00 85.50 95 MET A N 1
ATOM 756 C CA . MET A 1 95 ? -11.603 3.036 24.693 1.00 85.50 95 MET A CA 1
ATOM 757 C C . MET A 1 95 ? -11.678 4.064 25.826 1.00 85.50 95 MET A C 1
ATOM 759 O O . MET A 1 95 ? -12.256 3.767 26.874 1.00 85.50 95 MET A O 1
ATOM 763 N N . ASP A 1 96 ? -11.207 5.288 25.585 1.00 85.12 96 ASP A N 1
ATOM 764 C CA . ASP A 1 96 ? -11.286 6.390 26.547 1.00 85.12 96 ASP A CA 1
ATOM 765 C C . ASP A 1 96 ? -12.738 6.714 26.916 1.00 85.12 96 ASP A C 1
ATOM 767 O O . ASP A 1 96 ? -13.078 6.859 28.093 1.00 85.12 96 ASP A O 1
ATOM 771 N N . ALA A 1 97 ? -13.641 6.751 25.932 1.00 87.75 97 ALA A N 1
ATOM 772 C CA . ALA A 1 97 ? -15.062 6.984 26.179 1.00 87.75 97 ALA A CA 1
ATOM 773 C C . ALA A 1 97 ? -15.701 5.880 27.045 1.00 87.75 97 ALA A C 1
ATOM 775 O O . ALA A 1 97 ? -16.541 6.166 27.907 1.00 87.75 97 ALA A O 1
ATOM 776 N N . LEU A 1 98 ? -15.314 4.614 26.855 1.00 87.31 98 LEU A N 1
ATOM 777 C CA . LEU A 1 98 ? -15.781 3.498 27.687 1.00 87.31 98 LEU A CA 1
ATOM 778 C C . LEU A 1 98 ? -15.255 3.592 29.121 1.00 87.31 98 LEU A C 1
ATOM 780 O O . LEU A 1 98 ? -16.008 3.317 30.059 1.00 87.31 98 LEU A O 1
ATOM 784 N N . TRP A 1 99 ? -14.001 4.013 29.288 1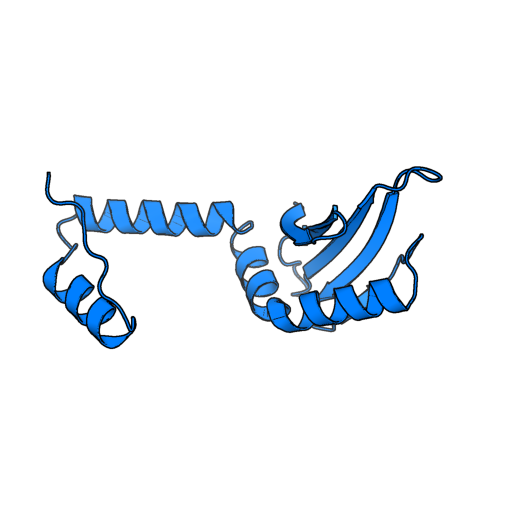.00 84.31 99 TRP A N 1
ATOM 785 C CA . TRP A 1 99 ? -13.399 4.240 30.599 1.00 84.31 99 TRP A CA 1
ATOM 786 C C . TRP A 1 99 ? -14.102 5.377 31.348 1.00 84.31 99 TRP A C 1
ATOM 788 O O . TRP A 1 99 ? -14.593 5.178 32.459 1.00 84.31 99 TRP A O 1
ATOM 798 N N . VAL A 1 100 ? -14.245 6.544 30.711 1.00 87.00 100 VAL A N 1
ATOM 799 C CA . VAL A 1 100 ? -14.888 7.733 31.302 1.00 87.00 100 VAL A CA 1
ATOM 800 C C . VAL A 1 100 ? -16.362 7.484 31.628 1.00 87.00 100 VAL A C 1
ATOM 802 O O . VAL A 1 100 ? -16.859 7.956 32.647 1.00 87.00 100 VAL A O 1
ATOM 805 N N . SER A 1 101 ? -17.074 6.718 30.796 1.00 89.75 101 SER A N 1
ATOM 806 C CA . SER A 1 101 ? -18.486 6.387 31.037 1.00 89.75 101 SER A CA 1
ATOM 807 C C . SER A 1 101 ? -18.710 5.269 32.064 1.00 89.75 101 SER A C 1
ATOM 809 O O . SER A 1 101 ? -19.861 4.911 32.314 1.00 89.75 101 SER A O 1
ATOM 811 N N . GLY A 1 102 ? -17.644 4.693 32.638 1.00 86.75 102 GLY A N 1
ATOM 812 C CA . GLY A 1 102 ? -17.726 3.583 33.594 1.00 86.75 102 GLY A CA 1
ATOM 813 C C . GLY A 1 102 ? -18.232 2.267 32.990 1.00 86.75 102 GLY A C 1
ATOM 814 O O . GLY A 1 102 ? -18.566 1.339 33.722 1.00 86.75 102 GLY A O 1
ATOM 815 N N . LYS A 1 103 ? -18.315 2.174 31.656 1.00 85.06 103 LYS A N 1
ATOM 816 C CA . LYS A 1 103 ? -18.742 0.965 30.928 1.00 85.06 103 LYS A CA 1
ATOM 817 C C . LYS A 1 103 ? -17.599 -0.023 30.700 1.00 85.06 103 LYS A C 1
ATOM 819 O O . LYS A 1 103 ? -17.837 -1.140 30.243 1.00 85.06 103 LYS A O 1
ATOM 824 N N . TRP A 1 104 ? -16.369 0.388 30.990 1.00 83.00 104 TRP A N 1
ATOM 825 C CA . TRP A 1 104 ? -15.187 -0.453 30.911 1.00 83.00 104 TRP A CA 1
ATOM 826 C C . TRP A 1 104 ? -15.214 -1.576 31.962 1.00 83.00 104 TRP A C 1
ATOM 828 O O . TRP A 1 104 ? -15.443 -1.323 33.143 1.00 83.00 104 TRP A O 1
ATOM 838 N N . ASN A 1 105 ? -14.952 -2.819 31.545 1.00 83.62 105 ASN A N 1
ATOM 839 C CA . ASN A 1 105 ? -14.912 -3.983 32.433 1.00 83.62 105 ASN A CA 1
ATOM 840 C C . ASN A 1 105 ? -13.610 -4.779 32.226 1.00 83.62 105 ASN A C 1
ATOM 842 O O . ASN A 1 105 ? -13.453 -5.469 31.221 1.00 83.62 105 ASN A O 1
ATOM 846 N N . ASN A 1 106 ? -12.698 -4.699 33.201 1.00 80.12 106 ASN A N 1
ATOM 847 C CA . ASN A 1 106 ? -11.405 -5.391 33.163 1.00 80.12 106 ASN A CA 1
ATOM 848 C C . ASN A 1 106 ? -11.537 -6.918 33.137 1.00 80.12 106 ASN A C 1
ATOM 850 O O . ASN A 1 106 ? -10.811 -7.565 32.393 1.00 80.12 106 ASN A O 1
ATOM 854 N N . GLU A 1 107 ? -12.454 -7.489 33.917 1.00 80.00 107 GLU A N 1
ATOM 855 C CA . GLU A 1 107 ? -12.610 -8.944 34.036 1.00 80.00 107 GLU A CA 1
ATOM 856 C C . GLU A 1 107 ? -13.059 -9.557 32.708 1.00 80.00 107 GLU A C 1
ATOM 858 O O . GLU A 1 107 ? -12.428 -10.484 32.207 1.00 80.00 107 GLU A O 1
ATOM 863 N N . LYS A 1 108 ? -14.078 -8.965 32.073 1.00 79.12 108 LYS A N 1
ATOM 864 C CA . LYS A 1 108 ? -14.551 -9.392 30.748 1.00 79.12 108 LYS A CA 1
ATOM 865 C C . LYS A 1 108 ? -13.479 -9.227 29.677 1.00 79.12 108 LYS A C 1
ATOM 867 O O . LYS A 1 108 ? -13.325 -10.095 28.822 1.00 79.12 108 LYS A O 1
ATOM 872 N N . ASN A 1 109 ? -12.732 -8.124 29.724 1.00 76.88 109 ASN A N 1
ATOM 873 C CA . ASN A 1 109 ? -11.641 -7.892 28.783 1.00 76.88 109 ASN A CA 1
ATOM 874 C C . ASN A 1 109 ? -10.537 -8.944 28.962 1.00 76.88 109 ASN A C 1
ATOM 876 O O . ASN A 1 109 ? -10.056 -9.494 27.976 1.00 76.88 109 ASN A O 1
ATOM 880 N N . GLU A 1 110 ? -10.171 -9.285 30.199 1.00 77.19 110 GLU A N 1
ATOM 881 C CA . GLU A 1 110 ? -9.207 -10.350 30.476 1.00 77.19 110 GLU A CA 1
ATOM 882 C C . GLU A 1 110 ? -9.683 -11.733 30.029 1.00 77.19 110 GLU A C 1
ATOM 884 O O . GLU A 1 110 ? -8.868 -12.514 29.541 1.00 77.19 110 GLU A O 1
ATOM 889 N N . GLU A 1 111 ? -10.964 -12.062 30.196 1.00 79.81 111 GLU A N 1
ATOM 890 C CA . GLU A 1 111 ? -11.523 -13.339 29.737 1.00 79.81 111 GLU A CA 1
ATOM 891 C C . GLU A 1 111 ? -11.439 -13.476 28.214 1.00 79.81 111 GLU A C 1
ATOM 893 O O . GLU A 1 111 ? -10.923 -14.481 27.723 1.00 79.81 111 GLU A O 1
ATOM 898 N N . ILE A 1 112 ? -11.826 -12.435 27.468 1.00 75.88 112 ILE A N 1
ATOM 899 C CA . ILE A 1 112 ? -11.707 -12.405 26.000 1.00 75.88 112 ILE A CA 1
ATOM 900 C C . ILE A 1 112 ? -10.241 -12.554 25.573 1.00 75.88 112 ILE A C 1
ATOM 902 O O . ILE A 1 112 ? -9.931 -13.324 24.659 1.00 75.88 112 ILE A O 1
ATOM 906 N N . LEU A 1 113 ? -9.325 -11.846 26.245 1.00 71.44 113 LEU A N 1
ATOM 907 C CA . LEU A 1 113 ? -7.892 -11.934 25.963 1.00 71.44 113 LEU A CA 1
ATOM 908 C C . LEU A 1 113 ? -7.345 -13.343 26.245 1.00 71.44 113 LEU A C 1
ATOM 910 O O . LEU A 1 113 ? -6.544 -13.836 25.457 1.00 71.44 113 LEU A O 1
ATOM 914 N N . LYS A 1 114 ? -7.781 -14.010 27.321 1.00 74.75 114 LYS A N 1
ATOM 915 C CA . LYS A 1 114 ? -7.383 -15.393 27.655 1.00 74.75 114 LYS A CA 1
ATOM 916 C C . LYS A 1 114 ? -7.924 -16.415 26.652 1.00 74.75 114 LYS A C 1
ATOM 918 O O . LYS A 1 114 ? -7.257 -17.414 26.401 1.00 74.75 114 LYS A O 1
ATOM 923 N N . GLU A 1 115 ? -9.105 -16.173 26.090 1.00 75.8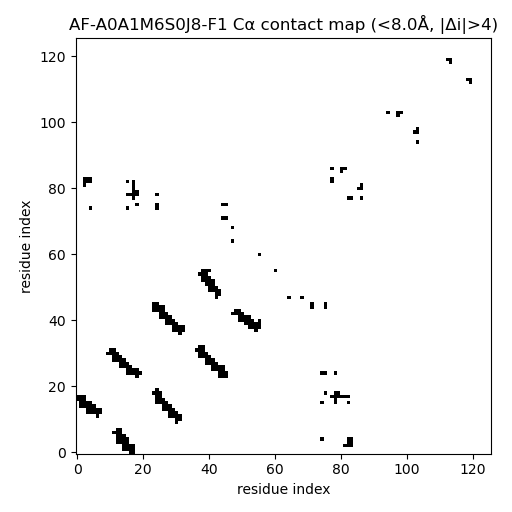8 115 GLU A N 1
ATOM 924 C CA . GLU A 1 115 ? -9.717 -17.038 25.078 1.00 75.88 115 GLU A CA 1
ATOM 925 C C . GLU A 1 115 ? -9.029 -16.908 23.707 1.00 75.88 115 GLU A C 1
ATOM 927 O O . GLU A 1 115 ? -8.791 -17.913 23.038 1.00 75.88 115 GLU A O 1
ATOM 932 N N . HIS A 1 116 ? -8.666 -15.685 23.298 1.00 69.12 116 HIS A N 1
ATOM 933 C CA . HIS A 1 116 ? -8.198 -15.403 21.933 1.00 69.12 116 HIS A CA 1
ATOM 934 C C . HIS A 1 116 ? -6.669 -15.297 21.787 1.00 69.12 116 HIS A C 1
ATOM 936 O O . HIS A 1 116 ? -6.146 -15.519 20.693 1.00 69.12 116 HIS A O 1
ATOM 942 N N . LEU A 1 117 ? -5.922 -14.980 22.852 1.00 60.59 117 LEU A N 1
ATOM 943 C CA . LEU A 1 117 ? -4.457 -14.889 22.819 1.00 60.59 117 LEU A CA 1
ATOM 944 C C . LEU A 1 117 ? -3.820 -16.081 23.538 1.00 60.59 117 LEU A C 1
ATOM 946 O O . LEU A 1 117 ? -4.094 -16.358 24.701 1.00 60.59 117 LEU A O 1
ATOM 950 N N . ARG A 1 118 ? -2.867 -16.749 22.875 1.00 57.78 118 ARG A N 1
ATOM 951 C CA . ARG A 1 118 ? -2.120 -17.891 23.442 1.00 57.78 118 ARG A CA 1
ATOM 952 C C . ARG A 1 118 ? -1.137 -17.533 24.567 1.00 57.78 118 ARG A C 1
ATOM 954 O O . ARG A 1 118 ? -0.537 -18.438 25.141 1.00 57.78 118 ARG A O 1
ATOM 961 N N . THR A 1 119 ? -0.985 -16.259 24.921 1.00 52.69 119 THR A N 1
ATOM 962 C CA . THR A 1 119 ? -0.175 -15.828 26.071 1.00 52.69 119 THR A CA 1
ATOM 963 C C . THR A 1 119 ? -0.783 -14.585 26.722 1.00 52.69 119 THR A C 1
ATOM 965 O O . THR A 1 119 ? -0.994 -13.598 26.015 1.00 52.69 119 THR A O 1
ATOM 968 N N . PRO A 1 120 ? -1.028 -14.586 28.047 1.00 53.59 120 PRO A N 1
ATOM 969 C CA . PRO A 1 120 ? -1.564 -13.424 28.748 1.00 53.59 120 PRO A CA 1
ATOM 970 C C . PRO A 1 120 ? -0.586 -12.247 28.701 1.00 53.59 120 PRO A C 1
ATOM 972 O O . PRO A 1 120 ? 0.620 -12.428 28.899 1.00 53.59 120 PRO A O 1
ATOM 975 N N . TYR A 1 121 ? -1.111 -11.034 28.520 1.00 45.25 121 TYR A N 1
ATOM 976 C CA . TYR A 1 121 ? -0.357 -9.805 28.748 1.00 45.25 121 TYR A CA 1
ATOM 977 C C . TYR A 1 121 ? 0.005 -9.717 30.238 1.00 45.25 121 TYR A C 1
ATOM 979 O O . TYR A 1 121 ? -0.853 -9.479 31.086 1.00 45.25 121 TYR A O 1
ATOM 987 N N . LYS A 1 122 ? 1.277 -9.945 30.582 1.00 53.84 122 LYS A N 1
ATOM 988 C CA . LYS A 1 122 ? 1.779 -9.716 31.942 1.00 53.84 122 LYS A CA 1
ATOM 989 C C . LYS A 1 122 ? 2.008 -8.219 32.116 1.00 53.84 122 LYS A C 1
ATOM 991 O O . LYS A 1 122 ? 3.090 -7.719 31.818 1.00 53.84 122 LYS A O 1
ATOM 996 N N . GLY A 1 123 ? 0.975 -7.505 32.559 1.00 46.84 123 GLY A N 1
ATOM 997 C CA . GLY A 1 123 ? 1.114 -6.110 32.967 1.00 46.84 123 GLY A CA 1
ATOM 998 C C . GLY A 1 123 ? 2.241 -5.967 33.994 1.00 46.84 123 GLY A C 1
ATOM 999 O O . GLY A 1 123 ? 2.351 -6.776 34.918 1.00 46.84 123 GLY A O 1
ATOM 1000 N N . LYS A 1 124 ? 3.103 -4.958 33.826 1.00 48.84 124 LYS A N 1
ATOM 1001 C CA . LYS A 1 124 ? 4.001 -4.538 34.904 1.00 48.84 124 LYS A CA 1
ATOM 1002 C C . LYS A 1 124 ? 3.133 -3.929 36.004 1.00 48.84 124 LYS A C 1
ATOM 1004 O O . LYS A 1 124 ? 2.488 -2.908 35.785 1.00 48.84 124 LYS A O 1
ATOM 1009 N N . VAL A 1 125 ? 3.084 -4.606 37.144 1.00 41.03 125 VAL A N 1
ATOM 1010 C CA . VAL A 1 125 ? 2.535 -4.079 38.402 1.00 41.03 125 VAL A CA 1
ATOM 1011 C C . VAL A 1 125 ? 3.466 -2.935 38.868 1.00 41.03 125 VAL A C 1
ATOM 1013 O O . VAL A 1 125 ? 4.663 -3.058 38.587 1.00 41.03 125 VAL A O 1
ATOM 1016 N N . PRO A 1 126 ? 2.953 -1.837 39.471 1.00 52.44 126 PRO A N 1
ATOM 1017 C CA . PRO A 1 126 ? 3.707 -0.595 39.711 1.00 52.44 126 PRO A CA 1
ATOM 1018 C C . PRO A 1 126 ? 5.051 -0.761 40.422 1.00 52.44 126 PRO A C 1
ATOM 1020 O O . PRO A 1 126 ? 5.133 -1.612 41.337 1.00 52.44 126 PRO A O 1
#

Foldseek 3Di:
DKEWDDQDPQRKTWIWAAQDPVRKIKIKIWHQDPPPGIFIWIAIPDVRDIDDGGPDDPVRVVVVSVVCNVCVVVRSVQSNQVHDVSVVVVVVVVVVVCVVVVVDDPVVVQVVCVVPPPDGDPDDDD